Protein AF-A0A1D2UHN1-F1 (afdb_monomer_lite)

Structure (mmCIF, N/CA/C/O backbone):
data_AF-A0A1D2UHN1-F1
#
_entry.id   AF-A0A1D2UHN1-F1
#
loop_
_atom_site.group_PDB
_atom_site.id
_atom_site.type_symbol
_atom_site.label_atom_id
_atom_site.label_alt_id
_atom_site.label_comp_id
_atom_site.label_asym_id
_atom_site.label_entity_id
_atom_site.label_seq_id
_atom_site.pdbx_PDB_ins_code
_atom_site.Cartn_x
_atom_site.Cartn_y
_atom_site.Cartn_z
_atom_site.occupancy
_atom_site.B_iso_or_equiv
_atom_site.auth_seq_id
_atom_site.auth_comp_id
_atom_site.auth_asym_id
_atom_site.auth_atom_id
_atom_site.pdbx_PDB_model_num
ATOM 1 N N . MET A 1 1 ? -11.220 8.031 -11.353 1.00 51.53 1 MET A N 1
ATOM 2 C CA . MET A 1 1 ? -11.981 6.760 -11.293 1.00 51.53 1 MET A CA 1
ATOM 3 C C . MET A 1 1 ? -11.812 6.180 -9.894 1.00 51.53 1 MET A C 1
ATOM 5 O O . MET A 1 1 ? -10.699 6.276 -9.386 1.00 51.53 1 MET A O 1
ATOM 9 N N . PRO A 1 2 ? -12.864 5.661 -9.239 1.00 62.50 2 PRO A N 1
ATOM 10 C CA . PRO A 1 2 ? -12.724 5.048 -7.922 1.00 62.50 2 PRO A CA 1
ATOM 11 C C . PRO A 1 2 ? -11.966 3.723 -8.041 1.00 62.50 2 PRO A C 1
ATOM 13 O O . PRO A 1 2 ? -12.291 2.895 -8.889 1.00 62.50 2 PRO A O 1
ATOM 16 N N . VAL A 1 3 ? -10.956 3.531 -7.197 1.00 62.38 3 VAL A N 1
ATOM 17 C CA . VAL A 1 3 ? -10.276 2.242 -7.057 1.00 62.38 3 VAL A CA 1
ATOM 18 C C . VAL A 1 3 ? -11.020 1.445 -5.988 1.00 62.38 3 VAL A C 1
ATOM 20 O O . VAL A 1 3 ? -11.272 1.958 -4.897 1.00 62.38 3 VAL A O 1
ATOM 23 N N . VAL A 1 4 ? -11.430 0.225 -6.328 1.00 76.44 4 VAL A N 1
ATOM 24 C CA . VAL A 1 4 ? -12.248 -0.658 -5.483 1.00 76.44 4 VAL A CA 1
ATOM 25 C C . VAL A 1 4 ? -11.480 -1.934 -5.145 1.00 76.44 4 VAL A C 1
ATOM 27 O O . VAL A 1 4 ? -10.484 -2.246 -5.796 1.00 76.44 4 VAL A O 1
ATOM 30 N N . ALA A 1 5 ? -11.934 -2.677 -4.135 1.00 80.75 5 ALA A N 1
ATOM 31 C CA . ALA A 1 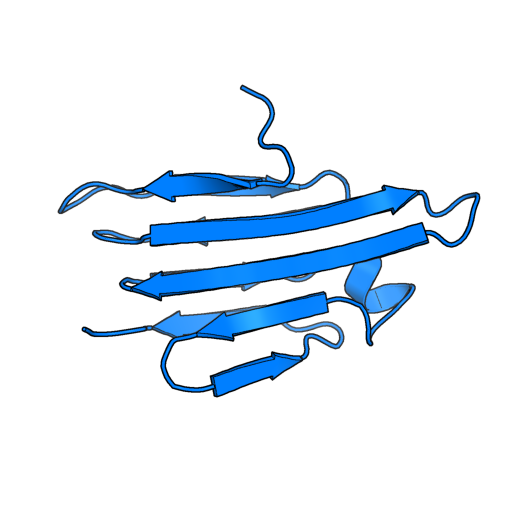5 ? -11.379 -3.995 -3.839 1.00 80.75 5 ALA A CA 1
ATOM 32 C C . ALA A 1 5 ? -11.450 -4.910 -5.078 1.00 80.75 5 ALA A C 1
ATOM 34 O O . ALA A 1 5 ? -12.410 -4.860 -5.849 1.00 80.75 5 ALA A O 1
ATOM 35 N N . GLY A 1 6 ? -10.405 -5.707 -5.287 1.00 84.69 6 GLY A N 1
ATOM 36 C CA . GLY A 1 6 ? -10.181 -6.514 -6.485 1.00 84.69 6 GLY A CA 1
ATOM 37 C C . GLY A 1 6 ? -9.544 -5.758 -7.657 1.00 84.69 6 GLY A C 1
ATOM 38 O O . GLY A 1 6 ? -9.217 -6.378 -8.667 1.00 84.69 6 GLY A O 1
ATOM 39 N N . ALA A 1 7 ? -9.337 -4.440 -7.560 1.00 88.62 7 ALA A N 1
ATOM 40 C CA . ALA A 1 7 ? -8.687 -3.685 -8.625 1.00 88.62 7 ALA A CA 1
ATOM 41 C C . ALA A 1 7 ? -7.174 -3.940 -8.657 1.00 88.62 7 ALA A C 1
ATOM 43 O O . ALA A 1 7 ? -6.475 -3.792 -7.650 1.00 88.62 7 ALA A O 1
ATOM 44 N N . THR A 1 8 ? -6.663 -4.242 -9.851 1.00 93.69 8 THR A N 1
ATOM 45 C CA . THR A 1 8 ? -5.228 -4.275 -10.136 1.00 93.69 8 THR A CA 1
ATOM 46 C C . THR A 1 8 ? -4.816 -3.015 -10.878 1.00 93.69 8 THR A C 1
ATOM 48 O O . THR A 1 8 ? -5.375 -2.653 -11.912 1.00 93.69 8 THR A O 1
ATOM 51 N N . VAL A 1 9 ? -3.787 -2.370 -10.353 1.00 93.38 9 VAL A N 1
ATOM 52 C CA . VAL A 1 9 ? -3.177 -1.166 -10.889 1.00 93.38 9 VAL A CA 1
ATOM 53 C C . VAL A 1 9 ? -1.815 -1.529 -11.467 1.00 93.38 9 VAL A C 1
ATOM 55 O O . VAL A 1 9 ? -1.021 -2.221 -10.826 1.00 93.38 9 VAL A O 1
ATOM 58 N N . ARG A 1 10 ? -1.554 -1.064 -12.691 1.00 95.44 10 ARG A N 1
ATOM 59 C CA . ARG A 1 10 ? -0.314 -1.322 -13.428 1.00 95.44 10 ARG A CA 1
ATOM 60 C C . ARG A 1 10 ? 0.282 -0.007 -13.912 1.00 95.44 10 ARG A C 1
ATOM 62 O O . ARG A 1 10 ? -0.440 0.812 -14.479 1.00 95.44 10 ARG A O 1
ATOM 69 N N . THR A 1 11 ? 1.582 0.182 -13.723 1.00 96.62 11 THR A N 1
ATOM 70 C CA . THR A 1 11 ? 2.332 1.306 -14.302 1.00 96.62 11 THR A CA 1
ATOM 71 C C . THR A 1 11 ? 3.197 0.837 -15.475 1.00 96.62 11 THR A C 1
ATOM 73 O O . THR A 1 11 ? 3.629 -0.316 -15.536 1.00 96.62 11 THR A O 1
ATOM 76 N N . GLY A 1 12 ? 3.420 1.734 -16.441 1.00 96.25 12 GLY A N 1
ATOM 77 C CA . GLY A 1 12 ? 4.275 1.490 -17.608 1.00 96.25 12 GLY A CA 1
ATOM 78 C C . GLY A 1 12 ? 5.772 1.454 -17.277 1.00 96.25 12 GLY A C 1
ATOM 79 O O . GLY A 1 12 ? 6.170 1.543 -16.115 1.00 96.25 12 GLY A O 1
ATOM 80 N N . ALA A 1 13 ? 6.613 1.343 -18.310 1.00 94.94 13 ALA A N 1
ATOM 81 C CA . ALA A 1 13 ? 8.071 1.216 -18.178 1.00 94.94 13 ALA A CA 1
ATOM 82 C C . ALA A 1 13 ? 8.750 2.395 -17.452 1.00 94.94 13 ALA A C 1
ATOM 84 O O . ALA A 1 13 ? 9.751 2.194 -16.767 1.00 94.94 13 ALA A O 1
ATOM 85 N N . ASP A 1 14 ? 8.170 3.583 -17.581 1.00 94.56 14 ASP A N 1
ATOM 86 C CA . ASP A 1 14 ? 8.544 4.878 -17.003 1.00 94.56 14 ASP A CA 1
ATOM 87 C C . ASP A 1 14 ? 7.376 5.519 -16.223 1.00 94.56 14 ASP A C 1
ATOM 89 O O . ASP A 1 14 ? 7.456 6.660 -15.771 1.00 94.56 14 ASP A O 1
ATOM 93 N N . GLY A 1 15 ? 6.276 4.779 -16.061 1.00 95.19 15 GLY A N 1
ATOM 94 C CA . GLY A 1 15 ? 5.055 5.285 -15.453 1.00 95.19 15 GLY A CA 1
ATOM 95 C C . GLY A 1 15 ? 5.178 5.456 -13.942 1.00 95.19 15 GLY A C 1
ATOM 96 O O . GLY A 1 15 ? 5.824 4.666 -13.261 1.00 95.19 15 GLY A O 1
ATOM 97 N N . ALA A 1 16 ? 4.477 6.447 -13.405 1.00 95.88 16 ALA A N 1
ATOM 98 C CA . ALA A 1 16 ? 4.281 6.617 -11.974 1.00 95.88 16 ALA A CA 1
ATOM 99 C C . ALA A 1 16 ? 2.804 6.884 -11.686 1.00 95.88 16 ALA A C 1
ATOM 101 O O . ALA A 1 16 ? 2.093 7.457 -12.514 1.00 95.88 16 ALA A O 1
ATOM 102 N N . LEU A 1 17 ? 2.340 6.474 -10.509 1.00 95.25 17 LEU A N 1
ATOM 103 C CA . LEU A 1 17 ? 0.967 6.718 -10.084 1.00 95.25 17 LEU A CA 1
ATOM 104 C C . LEU A 1 17 ? 0.905 7.014 -8.590 1.00 95.25 17 LEU A C 1
ATOM 106 O O . LEU A 1 17 ? 1.420 6.246 -7.784 1.00 95.25 17 LEU A O 1
ATOM 110 N N . GLY A 1 18 ? 0.225 8.099 -8.227 1.00 95.12 18 GLY A N 1
ATOM 111 C CA . GLY A 1 18 ? -0.174 8.382 -6.851 1.00 95.12 18 GLY A CA 1
ATOM 112 C C . GLY A 1 18 ? -1.611 7.930 -6.598 1.00 95.12 18 GLY A C 1
ATOM 113 O O . GLY A 1 18 ? -2.491 8.159 -7.428 1.00 95.12 18 GLY A O 1
ATOM 114 N N . LEU A 1 19 ? -1.852 7.309 -5.448 1.00 92.62 19 LEU A N 1
ATOM 115 C CA . LEU A 1 19 ? -3.168 6.894 -4.979 1.00 92.62 19 LEU A CA 1
ATOM 116 C C . LEU A 1 19 ? -3.369 7.361 -3.540 1.00 92.62 19 LEU A C 1
ATOM 118 O O . LEU A 1 19 ? -2.518 7.135 -2.683 1.00 92.62 19 LEU A O 1
ATOM 122 N N . THR A 1 20 ? -4.535 7.939 -3.274 1.00 93.88 20 THR A N 1
ATOM 123 C CA . THR A 1 20 ? -4.990 8.251 -1.918 1.00 93.88 20 THR A CA 1
ATOM 124 C C . THR A 1 20 ? -6.290 7.506 -1.666 1.00 93.88 20 THR A C 1
ATOM 126 O O . THR A 1 20 ? -7.252 7.652 -2.423 1.00 93.88 20 THR A O 1
ATOM 129 N N . LEU A 1 21 ? -6.310 6.682 -0.622 1.00 92.44 21 LEU A N 1
ATOM 130 C CA . LEU A 1 21 ? -7.492 5.933 -0.207 1.00 92.44 21 LEU A CA 1
ATOM 131 C C . LEU A 1 21 ? -8.366 6.766 0.738 1.00 92.44 21 LEU A C 1
ATOM 133 O O . LEU A 1 21 ? -7.940 7.783 1.284 1.00 92.44 21 LEU A O 1
ATOM 137 N N . LYS A 1 22 ? -9.606 6.317 0.962 1.00 92.69 22 LYS A N 1
ATOM 138 C CA . LYS A 1 22 ? -10.566 7.021 1.833 1.00 92.69 22 LYS A CA 1
ATOM 139 C C . LYS A 1 22 ? -10.125 7.119 3.297 1.00 92.69 22 LYS A C 1
ATOM 141 O O . LYS A 1 22 ? -10.588 8.010 3.997 1.00 92.69 22 LYS A O 1
ATOM 146 N N . ASP A 1 23 ? -9.249 6.229 3.756 1.00 93.00 23 ASP A N 1
ATOM 147 C CA . ASP A 1 23 ? -8.693 6.262 5.111 1.00 93.00 23 ASP A CA 1
ATOM 148 C C . ASP A 1 23 ? -7.477 7.203 5.235 1.00 93.00 23 ASP A C 1
ATOM 150 O O . ASP A 1 23 ? -6.829 7.226 6.278 1.00 93.00 23 ASP A O 1
ATOM 154 N N . ASN A 1 24 ? -7.162 7.977 4.188 1.00 94.75 24 ASN A N 1
ATOM 155 C CA . ASN A 1 24 ? -5.960 8.803 4.039 1.00 94.75 24 ASN A CA 1
ATOM 156 C C . ASN A 1 24 ? -4.641 8.022 3.931 1.00 94.75 24 ASN A C 1
ATOM 158 O O . ASN A 1 24 ? -3.574 8.615 4.083 1.00 94.75 24 ASN A O 1
ATOM 162 N N . THR A 1 25 ? -4.677 6.719 3.639 1.00 94.81 25 THR A N 1
ATOM 163 C CA . THR A 1 25 ? -3.476 6.008 3.189 1.00 94.81 25 THR A CA 1
ATOM 164 C C . THR A 1 25 ? -3.031 6.588 1.847 1.00 94.81 25 THR A C 1
ATOM 166 O O . THR A 1 25 ? -3.838 6.699 0.918 1.00 94.81 25 THR A O 1
ATOM 169 N N . VAL A 1 26 ? -1.750 6.944 1.738 1.00 96.00 26 VAL A N 1
ATOM 170 C CA . VAL A 1 26 ? -1.144 7.485 0.515 1.00 96.00 26 VAL A CA 1
ATOM 171 C C . VAL A 1 26 ? -0.126 6.491 -0.021 1.00 96.00 26 VAL A C 1
ATOM 173 O O . VAL A 1 26 ? 0.735 6.002 0.711 1.00 96.00 26 VAL A O 1
ATOM 176 N N . MET A 1 27 ? -0.222 6.201 -1.313 1.00 95.62 27 MET A N 1
ATOM 177 C CA . MET A 1 27 ? 0.660 5.279 -2.013 1.00 95.62 27 MET A CA 1
ATOM 178 C C . MET A 1 27 ? 1.197 5.921 -3.283 1.00 95.62 27 MET A C 1
ATOM 180 O O . MET A 1 27 ? 0.434 6.503 -4.052 1.00 95.62 27 MET A O 1
ATOM 184 N N . SER A 1 28 ? 2.486 5.735 -3.544 1.00 97.00 28 SER A N 1
ATOM 185 C CA . SER A 1 28 ? 3.090 6.071 -4.832 1.00 97.00 28 SER A CA 1
ATOM 186 C C . SER A 1 28 ? 3.706 4.826 -5.447 1.00 97.00 28 SER A C 1
ATOM 188 O O . SER A 1 28 ? 4.566 4.185 -4.844 1.00 97.00 28 SER A O 1
ATOM 190 N N . LEU A 1 29 ? 3.261 4.488 -6.649 1.00 97.12 29 LEU A N 1
ATOM 191 C CA . LEU A 1 29 ? 3.761 3.381 -7.446 1.00 97.12 29 LEU A CA 1
ATOM 192 C C . LEU A 1 29 ? 4.779 3.937 -8.437 1.00 97.12 29 LEU A C 1
ATOM 194 O O . LEU A 1 29 ? 4.481 4.893 -9.159 1.00 97.12 29 LEU A O 1
ATOM 198 N N . GLY A 1 30 ? 5.969 3.344 -8.465 1.00 97.25 30 GLY A N 1
ATOM 199 C CA . GLY A 1 30 ? 6.971 3.650 -9.481 1.00 97.25 30 GLY A CA 1
ATOM 200 C C . GLY A 1 30 ? 6.767 2.855 -10.773 1.00 97.25 30 GLY A C 1
ATOM 201 O O . GLY A 1 30 ? 5.696 2.277 -10.982 1.00 97.25 30 GLY A O 1
ATOM 202 N N . PRO A 1 31 ? 7.782 2.819 -11.648 1.00 96.62 31 PRO A N 1
ATOM 203 C CA . PRO A 1 31 ? 7.686 2.145 -12.937 1.00 96.62 31 PRO A CA 1
ATOM 204 C C . PRO A 1 31 ? 7.612 0.624 -12.831 1.00 96.62 31 PRO A C 1
ATOM 206 O O . PRO A 1 31 ? 8.194 0.023 -11.927 1.00 96.62 31 PRO A O 1
ATOM 209 N N . ARG A 1 32 ? 6.947 0.000 -13.812 1.00 96.31 32 ARG A N 1
ATOM 210 C CA . ARG A 1 32 ? 6.752 -1.459 -13.916 1.00 96.31 32 ARG A CA 1
ATOM 211 C C . ARG A 1 32 ? 6.135 -2.084 -12.660 1.00 96.31 32 ARG A C 1
ATOM 213 O O . ARG A 1 32 ? 6.384 -3.248 -12.359 1.00 96.31 32 ARG A O 1
ATOM 220 N N . THR A 1 33 ? 5.317 -1.325 -11.940 1.00 97.19 33 THR A N 1
ATOM 221 C CA . THR A 1 33 ? 4.636 -1.792 -10.736 1.00 97.19 33 THR A CA 1
ATOM 222 C C . THR A 1 33 ? 3.334 -2.484 -11.094 1.00 97.19 33 THR A C 1
ATOM 224 O O . THR A 1 33 ? 2.561 -2.008 -11.925 1.00 97.19 33 THR A O 1
ATOM 227 N N . GLU A 1 34 ? 3.075 -3.600 -10.420 1.00 96.62 34 GLU A N 1
ATOM 228 C CA . GL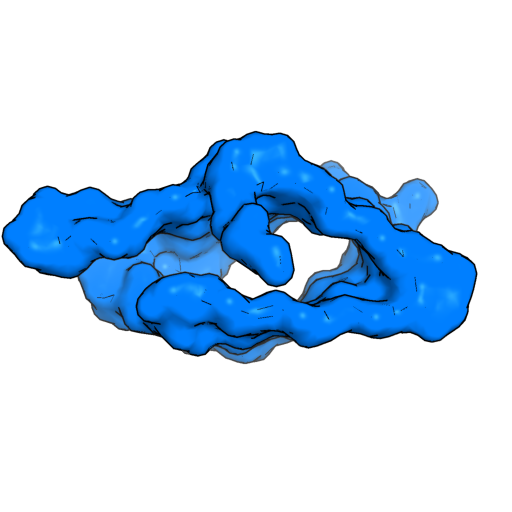U A 1 34 ? 1.780 -4.267 -10.410 1.00 96.62 34 GLU A CA 1
ATOM 229 C C . GLU A 1 34 ? 1.330 -4.453 -8.960 1.00 96.62 34 GLU A C 1
ATOM 231 O O . GLU A 1 34 ? 1.942 -5.187 -8.180 1.00 96.62 34 GLU A O 1
ATOM 236 N N . LEU A 1 35 ? 0.262 -3.741 -8.604 1.00 96.31 35 LEU A N 1
ATOM 237 C CA . LEU A 1 35 ? -0.311 -3.710 -7.264 1.00 96.31 35 LEU A CA 1
ATOM 238 C C . LEU A 1 35 ? -1.794 -4.052 -7.354 1.00 96.31 35 LEU A C 1
ATOM 240 O O . LEU A 1 35 ? -2.536 -3.421 -8.102 1.00 96.31 35 LEU A O 1
ATOM 244 N N . THR A 1 36 ? -2.238 -5.023 -6.571 1.00 96.19 36 THR A N 1
ATOM 245 C CA . THR A 1 36 ? -3.657 -5.335 -6.400 1.00 96.19 36 THR A CA 1
ATOM 246 C C . THR A 1 36 ? -4.110 -4.915 -5.013 1.00 96.19 36 THR A C 1
ATOM 248 O O . THR A 1 36 ? -3.416 -5.159 -4.025 1.00 96.19 36 THR A O 1
ATOM 251 N N . ILE A 1 37 ? -5.277 -4.282 -4.944 1.00 95.44 37 ILE A N 1
ATOM 252 C CA . ILE A 1 37 ? -5.980 -4.035 -3.686 1.00 95.44 37 ILE A CA 1
ATOM 253 C C . ILE A 1 37 ? -6.912 -5.219 -3.485 1.00 95.44 37 ILE A C 1
ATOM 255 O O . ILE A 1 37 ? -8.011 -5.238 -4.032 1.00 95.44 37 ILE A O 1
ATOM 259 N N . ASP A 1 38 ? -6.444 -6.236 -2.766 1.00 95.44 38 ASP A N 1
ATOM 260 C CA . ASP A 1 38 ? -7.224 -7.453 -2.535 1.00 95.44 38 ASP A CA 1
ATOM 261 C C . ASP A 1 38 ? -8.434 -7.139 -1.630 1.00 95.44 38 ASP A C 1
ATOM 263 O O . ASP A 1 38 ? -9.539 -7.608 -1.891 1.00 95.44 38 ASP A O 1
ATOM 267 N N . GLU A 1 39 ? -8.261 -6.271 -0.626 1.00 94.56 39 GLU A N 1
ATOM 268 C CA . GLU A 1 39 ? -9.341 -5.819 0.257 1.00 94.56 39 GLU A CA 1
ATOM 269 C C . GLU A 1 39 ? -9.159 -4.350 0.655 1.00 94.56 39 GLU A C 1
ATOM 271 O O . GLU A 1 39 ? -8.056 -3.917 0.992 1.00 94.56 39 GLU A O 1
ATOM 276 N N . PHE A 1 40 ? -10.253 -3.586 0.648 1.00 94.19 40 PHE A N 1
ATOM 277 C CA . PHE A 1 40 ? -10.300 -2.258 1.251 1.00 94.19 40 PHE A CA 1
ATOM 278 C C . PHE A 1 40 ? -11.686 -1.985 1.841 1.00 94.19 40 PHE A C 1
ATOM 280 O O . PHE A 1 40 ? -12.654 -1.761 1.111 1.00 94.19 40 PHE A O 1
ATOM 287 N N . VAL A 1 41 ? -11.764 -1.984 3.170 1.00 94.25 41 VAL A N 1
ATOM 288 C CA . VAL A 1 41 ? -12.963 -1.671 3.950 1.00 94.25 41 VAL A CA 1
ATOM 289 C C . VAL A 1 41 ? -12.614 -0.559 4.929 1.00 94.25 41 VAL A C 1
ATOM 291 O O . VAL A 1 41 ? -11.698 -0.694 5.738 1.00 94.25 41 VAL A O 1
ATOM 294 N N . PHE A 1 42 ? -13.345 0.549 4.856 1.00 93.81 42 PHE A N 1
ATOM 295 C CA . PHE A 1 42 ? -13.175 1.675 5.767 1.00 93.81 42 PHE A CA 1
ATOM 296 C C . PHE A 1 42 ? -14.536 2.157 6.268 1.00 93.81 42 PHE A C 1
ATOM 298 O O . PHE A 1 42 ? -15.164 3.023 5.658 1.00 93.81 42 PHE A O 1
ATOM 305 N N . ASP A 1 43 ? -14.987 1.563 7.370 1.00 94.50 43 ASP A N 1
ATOM 306 C CA . ASP A 1 43 ? -16.198 1.933 8.098 1.00 94.50 43 ASP A CA 1
ATOM 307 C C . ASP A 1 43 ? -15.893 1.990 9.609 1.00 94.50 43 ASP A C 1
ATOM 309 O O . ASP A 1 43 ? -16.086 1.010 10.338 1.00 94.50 43 ASP A O 1
ATOM 313 N N . PRO A 1 44 ? -15.372 3.134 10.095 1.00 91.12 44 PRO A N 1
ATOM 314 C CA . PRO A 1 44 ? -15.016 3.299 11.501 1.00 91.12 44 PRO A CA 1
ATOM 315 C C . PRO A 1 44 ? -16.236 3.322 12.433 1.00 91.12 44 PRO A C 1
ATOM 317 O O . PRO A 1 44 ? -16.077 3.066 13.622 1.00 91.12 44 PRO A O 1
ATOM 320 N N . GLY A 1 45 ? -17.444 3.599 11.923 1.00 93.50 45 GLY A N 1
ATOM 321 C CA . GLY A 1 45 ? -18.669 3.618 12.730 1.00 93.50 45 GLY A CA 1
ATOM 322 C C . GLY A 1 45 ? -19.114 2.225 13.180 1.00 93.50 45 GLY A C 1
ATOM 323 O O . GLY A 1 45 ? -19.717 2.090 14.241 1.00 93.50 45 GLY A O 1
ATOM 324 N N . HIS A 1 46 ? -18.775 1.192 12.404 1.00 93.38 46 HIS A N 1
ATOM 325 C CA . HIS A 1 46 ? -19.088 -0.209 12.705 1.00 93.38 46 HIS A CA 1
ATOM 326 C C . HIS A 1 46 ? -17.845 -1.053 13.022 1.00 93.38 46 HIS A C 1
ATOM 328 O O . HIS A 1 46 ? -17.921 -2.280 12.973 1.00 93.38 46 HIS A O 1
ATOM 334 N N . ASP A 1 47 ? -16.703 -0.412 13.295 1.00 89.88 47 ASP A N 1
ATOM 335 C CA . ASP A 1 47 ? -15.407 -1.064 13.539 1.00 89.88 47 ASP A CA 1
ATOM 336 C C . ASP A 1 47 ? -14.970 -2.024 12.406 1.00 89.88 47 ASP A C 1
ATOM 338 O O . ASP A 1 47 ? -14.222 -2.980 12.602 1.00 89.88 47 ASP A O 1
ATOM 342 N N . LYS A 1 48 ? -15.422 -1.787 11.169 1.00 93.81 48 LYS A N 1
ATOM 343 C CA . LYS A 1 48 ? -15.040 -2.597 10.004 1.00 93.81 48 LYS A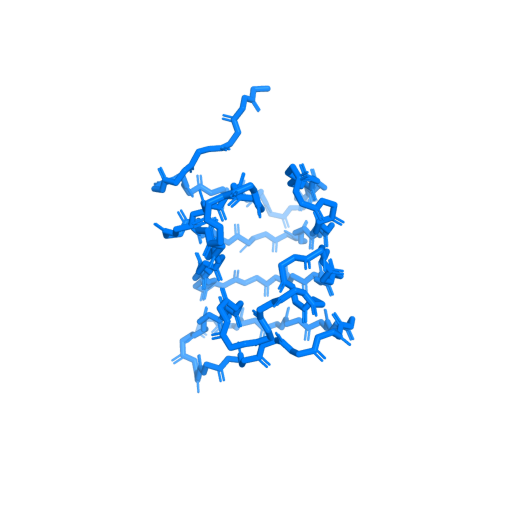 CA 1
ATOM 344 C C . LYS A 1 48 ? -13.929 -1.891 9.250 1.00 93.81 48 LYS A C 1
ATOM 346 O O . LYS A 1 48 ? -14.166 -0.954 8.489 1.00 93.81 48 LYS A O 1
ATOM 351 N N . LEU A 1 49 ? -12.703 -2.341 9.480 1.00 94.81 49 LEU A N 1
ATOM 352 C CA . LEU A 1 49 ? -11.498 -1.724 8.945 1.00 94.81 49 LEU A CA 1
ATOM 353 C C . LEU A 1 49 ? -10.582 -2.827 8.414 1.00 94.81 49 LEU A C 1
ATOM 355 O O . LEU A 1 49 ? -10.224 -3.724 9.169 1.00 94.81 49 LEU A O 1
ATOM 359 N N . SER A 1 50 ? -10.229 -2.776 7.131 1.00 95.12 50 SER A N 1
ATOM 360 C CA . SER A 1 50 ? -9.291 -3.715 6.507 1.00 95.12 50 SER A CA 1
ATOM 361 C C . SER A 1 50 ? -8.629 -3.087 5.285 1.00 95.12 50 SER A C 1
ATOM 363 O O . SER A 1 50 ? -9.285 -2.413 4.486 1.00 95.12 50 SER A O 1
ATOM 365 N N . LEU A 1 51 ? -7.327 -3.306 5.136 1.00 95.12 51 LEU A N 1
ATOM 366 C CA . LEU A 1 51 ? -6.562 -2.989 3.939 1.00 95.12 51 LEU A CA 1
ATOM 367 C C . LEU A 1 51 ? -5.577 -4.126 3.664 1.00 95.12 51 LEU A C 1
ATOM 369 O O . LEU A 1 51 ? -4.577 -4.282 4.368 1.00 95.12 51 LEU A O 1
ATOM 373 N N . VAL A 1 52 ? -5.834 -4.883 2.601 1.00 96.00 52 VAL A N 1
ATOM 374 C CA . VAL A 1 52 ? -4.932 -5.931 2.120 1.00 96.00 52 VAL A CA 1
ATOM 375 C C . VAL A 1 52 ? -4.463 -5.565 0.725 1.00 96.00 52 VAL A C 1
ATOM 377 O O . VAL A 1 52 ? -5.244 -5.502 -0.226 1.00 96.00 52 VAL A O 1
ATOM 380 N N . LEU A 1 53 ? -3.163 -5.329 0.609 1.00 96.00 53 LEU A N 1
ATOM 381 C CA . LEU A 1 53 ? -2.493 -5.050 -0.650 1.00 96.00 53 LEU A CA 1
ATOM 382 C C . LEU A 1 53 ? -1.612 -6.223 -1.039 1.00 96.00 53 LEU A C 1
ATOM 384 O O . LEU A 1 53 ? -0.981 -6.852 -0.189 1.00 96.00 53 LEU A O 1
ATOM 38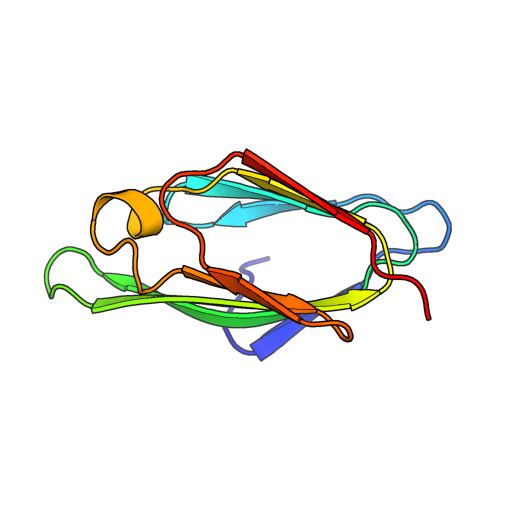8 N N . ARG A 1 54 ? -1.503 -6.468 -2.338 1.00 97.06 54 ARG A N 1
ATOM 389 C CA . ARG A 1 54 ? -0.584 -7.453 -2.894 1.00 97.06 54 ARG A CA 1
ATOM 390 C C . A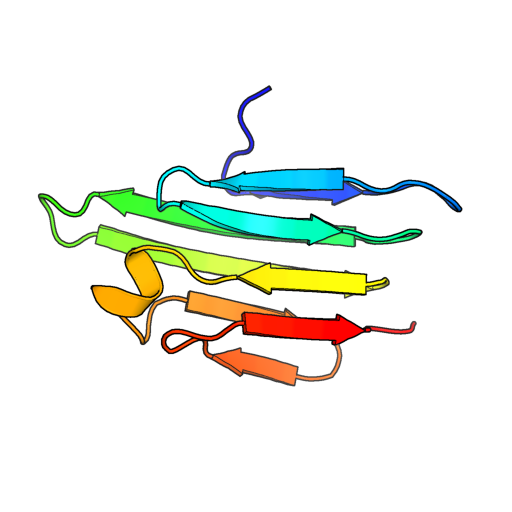RG A 1 54 ? 0.173 -6.850 -4.058 1.00 97.06 54 ARG A C 1
ATOM 392 O O . ARG A 1 54 ? -0.408 -6.510 -5.085 1.00 97.06 54 ARG A O 1
ATOM 399 N N . MET A 1 55 ? 1.477 -6.732 -3.889 1.00 96.69 55 MET A N 1
ATOM 400 C CA . MET A 1 55 ? 2.402 -6.243 -4.895 1.00 96.69 55 MET A CA 1
ATOM 401 C C . MET A 1 55 ? 3.162 -7.430 -5.469 1.00 96.69 55 MET A C 1
ATOM 403 O O . MET A 1 55 ? 3.752 -8.190 -4.710 1.00 96.69 55 MET A O 1
ATOM 407 N N . THR A 1 56 ? 3.147 -7.606 -6.787 1.00 96.50 56 THR A N 1
ATOM 408 C CA . THR A 1 56 ? 3.907 -8.691 -7.428 1.00 96.50 56 THR A CA 1
ATOM 409 C C . THR A 1 56 ? 5.284 -8.226 -7.880 1.00 96.50 56 THR A C 1
ATOM 411 O O . THR A 1 56 ? 6.233 -8.985 -7.758 1.00 96.50 56 THR A O 1
ATOM 414 N N . ARG A 1 57 ? 5.416 -6.973 -8.332 1.00 96.75 57 ARG A N 1
ATOM 415 C CA . ARG A 1 57 ? 6.689 -6.389 -8.784 1.00 96.75 57 ARG A CA 1
ATOM 416 C C . ARG A 1 57 ? 6.677 -4.863 -8.778 1.00 96.75 57 ARG A C 1
ATOM 418 O O . ARG A 1 57 ? 5.611 -4.249 -8.675 1.00 96.75 57 ARG A O 1
ATOM 425 N N . GLY A 1 58 ? 7.858 -4.270 -8.942 1.00 96.38 58 GLY A N 1
ATOM 426 C CA . GLY A 1 58 ? 8.091 -2.835 -9.114 1.00 96.38 58 GLY A CA 1
ATOM 427 C C . GLY A 1 58 ? 8.501 -2.141 -7.819 1.00 96.38 58 GLY A C 1
ATOM 428 O O . GLY A 1 58 ? 9.181 -2.726 -6.971 1.00 96.38 58 GLY A O 1
ATOM 429 N N . THR A 1 59 ? 8.076 -0.889 -7.648 1.00 96.81 59 THR A N 1
ATOM 430 C CA . THR A 1 59 ? 8.296 -0.116 -6.416 1.00 96.81 59 THR A CA 1
ATOM 431 C C . THR A 1 59 ? 7.010 0.500 -5.875 1.00 96.81 59 THR A C 1
ATOM 433 O O . THR A 1 59 ? 6.135 0.937 -6.630 1.00 96.81 59 THR A O 1
ATOM 436 N N . LEU A 1 60 ? 6.922 0.547 -4.547 1.00 97.12 60 LEU A N 1
ATOM 437 C CA . LEU A 1 60 ? 5.823 1.135 -3.792 1.00 97.12 60 LEU A CA 1
ATOM 438 C C . LEU A 1 60 ? 6.387 1.970 -2.642 1.00 97.12 60 LEU A C 1
ATOM 440 O O . LEU A 1 60 ? 7.132 1.463 -1.809 1.00 97.12 60 LEU A O 1
ATOM 444 N N . ASN A 1 61 ? 5.996 3.235 -2.576 1.00 96.81 61 ASN A N 1
ATOM 445 C CA . ASN A 1 61 ? 6.130 4.070 -1.390 1.00 96.81 61 ASN A CA 1
ATOM 446 C C . ASN A 1 61 ? 4.775 4.102 -0.676 1.00 96.81 61 ASN A C 1
ATOM 448 O O . ASN A 1 61 ? 3.784 4.489 -1.294 1.00 96.81 61 ASN A O 1
ATOM 452 N N . PHE A 1 62 ? 4.722 3.684 0.585 1.00 96.56 62 PHE A N 1
ATOM 453 C CA . PHE A 1 62 ? 3.479 3.526 1.336 1.00 96.56 62 PHE A CA 1
ATOM 454 C C . PHE A 1 62 ? 3.508 4.357 2.616 1.00 96.56 62 PHE A C 1
ATOM 456 O O . PHE A 1 62 ? 4.426 4.223 3.425 1.00 96.56 62 PHE A O 1
ATOM 463 N N . ILE A 1 63 ? 2.473 5.169 2.827 1.00 96.12 63 ILE A N 1
ATOM 464 C CA . ILE A 1 63 ? 2.258 5.958 4.041 1.00 96.12 63 ILE A CA 1
ATOM 465 C C . ILE A 1 63 ? 0.890 5.581 4.608 1.00 96.12 63 ILE A C 1
ATOM 467 O O . ILE A 1 63 ? -0.144 5.848 3.993 1.00 96.12 63 ILE A O 1
ATOM 471 N N . SER A 1 64 ? 0.887 4.953 5.783 1.00 94.44 64 SER A N 1
ATOM 472 C CA . SER A 1 64 ? -0.332 4.442 6.413 1.00 94.44 64 SER A CA 1
ATOM 473 C C . SER A 1 64 ? -1.312 5.540 6.832 1.00 94.44 64 SER A C 1
ATOM 475 O O . SER A 1 64 ? -0.914 6.521 7.465 1.00 94.44 64 SER A O 1
ATOM 477 N N . GLY A 1 65 ? -2.597 5.316 6.560 1.00 94.31 65 GLY A N 1
ATOM 478 C CA . GLY A 1 65 ? -3.711 6.152 6.994 1.00 94.31 65 GLY A CA 1
ATOM 479 C C . GLY A 1 65 ? -4.311 5.762 8.349 1.00 94.31 65 GLY A C 1
ATOM 480 O O . GLY A 1 65 ? -3.643 5.258 9.255 1.00 94.31 65 GLY A O 1
ATOM 481 N N . LEU A 1 66 ? -5.608 6.028 8.494 1.00 94.12 66 LEU A N 1
ATOM 482 C CA . LEU A 1 66 ? -6.365 5.873 9.735 1.00 94.12 66 LEU A CA 1
ATOM 483 C C . LEU A 1 66 ? -6.558 4.416 10.153 1.00 94.12 66 LEU A C 1
ATOM 485 O O . LEU A 1 66 ? -6.564 4.156 11.354 1.00 94.12 66 LEU A O 1
ATOM 489 N N . ILE A 1 67 ? -6.670 3.463 9.218 1.00 93.31 67 ILE A N 1
ATOM 490 C CA . ILE A 1 67 ? -6.851 2.048 9.590 1.00 93.31 67 ILE A CA 1
ATOM 491 C C . ILE A 1 67 ? -5.660 1.568 10.430 1.00 93.31 67 ILE A C 1
ATOM 493 O O . ILE A 1 67 ? -5.880 0.946 11.457 1.00 93.31 67 ILE A O 1
ATOM 497 N N . ALA A 1 68 ? -4.417 1.939 10.102 1.00 92.00 68 ALA A N 1
ATOM 498 C CA . ALA A 1 68 ? -3.253 1.548 10.907 1.00 92.00 68 ALA A CA 1
ATOM 499 C C . ALA A 1 68 ? -3.259 2.108 12.340 1.00 92.00 68 ALA A C 1
ATOM 501 O O . ALA A 1 68 ? -2.602 1.550 13.214 1.00 92.00 68 ALA A O 1
ATOM 502 N N . LYS A 1 69 ? -3.963 3.223 12.576 1.00 90.12 69 LYS A N 1
ATOM 503 C CA . LYS A 1 69 ? -4.121 3.822 13.910 1.00 90.12 69 LYS A CA 1
ATOM 504 C C . LYS A 1 69 ? -5.272 3.188 14.685 1.00 90.12 69 LYS A C 1
ATOM 506 O O . LYS A 1 69 ? -5.146 2.970 15.882 1.00 90.12 69 LYS A O 1
ATOM 511 N N . LEU A 1 70 ? -6.389 2.941 14.004 1.00 91.38 70 LEU A N 1
ATOM 512 C CA . LEU A 1 70 ? -7.622 2.430 14.605 1.00 91.38 70 LEU A CA 1
ATOM 513 C C . LEU A 1 70 ? -7.586 0.908 14.806 1.00 91.38 70 LEU A C 1
ATOM 515 O O . LEU A 1 70 ? -8.112 0.410 15.793 1.00 91.38 70 LEU A O 1
ATOM 519 N N . ARG A 1 71 ? -6.955 0.184 13.876 1.00 91.75 71 ARG A N 1
ATOM 520 C CA . ARG A 1 71 ? -6.858 -1.278 13.833 1.00 91.75 71 ARG A CA 1
ATOM 521 C C . ARG A 1 71 ? -5.503 -1.714 13.234 1.00 91.75 71 ARG A C 1
ATOM 523 O O . ARG A 1 71 ? -5.436 -2.096 12.061 1.00 91.75 71 ARG A O 1
ATOM 530 N N . PRO A 1 72 ? -4.399 -1.623 14.001 1.00 87.12 72 PRO A N 1
ATOM 531 C CA . PRO A 1 72 ? -3.033 -1.848 13.508 1.00 87.12 72 PRO A CA 1
ATOM 532 C C . PRO A 1 72 ? -2.778 -3.235 12.895 1.00 87.12 72 PRO A C 1
ATOM 534 O O . PRO A 1 72 ? -1.832 -3.422 12.138 1.00 87.12 72 PRO A O 1
ATOM 537 N N . GLU A 1 73 ? -3.582 -4.235 13.242 1.00 90.56 73 GLU A N 1
ATOM 538 C CA . GLU A 1 73 ? -3.500 -5.598 12.716 1.00 90.56 73 GLU A CA 1
ATOM 539 C C . GLU A 1 73 ? -4.198 -5.787 11.361 1.00 90.56 73 GLU A C 1
ATOM 541 O O . GLU A 1 73 ? -3.994 -6.812 10.713 1.00 90.56 73 GLU A O 1
ATOM 546 N N . ALA A 1 74 ? -4.990 -4.810 10.912 1.00 91.81 74 ALA A N 1
ATOM 547 C CA . ALA A 1 74 ? -5.814 -4.922 9.710 1.00 91.81 74 ALA A CA 1
ATOM 548 C C . ALA A 1 74 ? -5.225 -4.252 8.466 1.00 91.81 74 ALA A C 1
ATOM 550 O O . ALA A 1 74 ? -5.921 -4.087 7.466 1.00 91.81 74 ALA A O 1
ATOM 551 N N . GLN A 1 75 ? -3.950 -3.864 8.511 1.00 93.69 75 GLN A N 1
ATOM 552 C CA . GLN A 1 75 ? -3.216 -3.424 7.331 1.00 93.69 75 GLN A CA 1
ATOM 553 C C . GLN A 1 75 ? -2.077 -4.384 7.012 1.00 93.69 75 GLN A C 1
ATOM 555 O O . GLN A 1 75 ? -1.163 -4.588 7.817 1.00 93.69 75 GLN A O 1
ATOM 560 N N . VAL A 1 76 ? -2.112 -4.942 5.804 1.00 94.94 76 VAL A N 1
ATOM 561 C CA . VAL A 1 76 ? -1.123 -5.912 5.339 1.00 94.94 76 VAL A CA 1
ATOM 562 C C . VAL A 1 76 ? -0.727 -5.623 3.896 1.00 94.94 76 VAL A C 1
ATOM 564 O O . VAL A 1 76 ? -1.581 -5.441 3.030 1.00 94.94 76 VAL A O 1
ATOM 567 N N . VAL A 1 77 ? 0.578 -5.647 3.622 1.00 95.69 77 VAL A N 1
ATOM 568 C CA . VAL A 1 77 ? 1.134 -5.625 2.264 1.00 95.69 77 VAL A CA 1
ATOM 569 C C . VAL A 1 77 ? 1.859 -6.937 1.997 1.00 95.69 77 VAL A C 1
ATOM 571 O O . VAL A 1 77 ? 2.824 -7.281 2.675 1.00 95.69 77 VAL A O 1
ATOM 574 N N . ARG A 1 78 ? 1.388 -7.685 1.005 1.00 96.94 78 ARG A N 1
ATOM 575 C CA . ARG A 1 78 ? 1.980 -8.944 0.550 1.00 96.94 78 ARG A CA 1
ATOM 576 C C . ARG A 1 78 ? 2.900 -8.686 -0.635 1.00 96.94 78 ARG A C 1
ATOM 578 O O . ARG A 1 78 ? 2.520 -7.978 -1.567 1.00 96.94 78 ARG A O 1
ATOM 585 N N . THR A 1 79 ? 4.077 -9.290 -0.609 1.00 96.25 79 THR A N 1
ATOM 586 C CA . THR A 1 79 ? 5.058 -9.304 -1.700 1.00 96.25 79 THR A CA 1
ATOM 587 C C . THR A 1 79 ? 5.408 -10.756 -2.040 1.00 96.25 79 THR A C 1
ATOM 589 O O . THR A 1 79 ? 5.068 -11.655 -1.264 1.00 96.25 79 THR A O 1
ATOM 592 N N . PRO A 1 80 ? 6.098 -11.040 -3.160 1.00 94.81 80 PRO A N 1
ATOM 593 C CA . PRO A 1 80 ? 6.503 -12.412 -3.479 1.00 94.81 80 PRO A CA 1
ATOM 594 C C . PRO A 1 80 ? 7.413 -13.028 -2.409 1.00 94.81 80 PRO A C 1
ATOM 596 O O . PRO A 1 80 ? 7.401 -14.235 -2.193 1.00 94.81 80 PRO A O 1
ATOM 599 N N . THR A 1 81 ? 8.191 -12.191 -1.723 1.00 93.38 81 THR A N 1
ATOM 600 C CA . THR A 1 81 ? 9.198 -12.604 -0.742 1.00 93.38 81 THR A CA 1
ATOM 601 C C . THR A 1 81 ? 8.697 -12.593 0.700 1.00 93.38 81 THR A C 1
ATOM 603 O O . THR A 1 81 ? 9.414 -13.051 1.588 1.00 93.38 81 THR A O 1
ATOM 606 N N . GLY A 1 82 ? 7.494 -12.079 0.976 1.00 94.19 82 GLY A N 1
ATOM 607 C CA . GLY A 1 82 ? 7.000 -12.018 2.345 1.00 94.19 82 GLY A CA 1
ATOM 608 C C . GLY A 1 82 ? 5.744 -11.181 2.555 1.00 94.19 82 GLY A C 1
ATOM 609 O O . GLY A 1 82 ? 5.023 -10.806 1.634 1.00 94.19 82 GLY A O 1
ATOM 610 N N . THR A 1 83 ? 5.450 -10.922 3.826 1.00 95.12 83 THR A N 1
ATOM 611 C CA . THR A 1 83 ? 4.290 -10.138 4.253 1.00 95.12 83 THR A CA 1
ATOM 612 C C . THR A 1 83 ? 4.726 -9.062 5.236 1.00 95.12 83 THR A C 1
ATOM 614 O O . THR A 1 83 ? 5.420 -9.342 6.210 1.00 95.12 83 THR A O 1
ATOM 617 N N . ILE A 1 84 ? 4.292 -7.832 4.984 1.00 93.75 84 ILE A N 1
ATOM 618 C CA . ILE A 1 84 ? 4.551 -6.653 5.804 1.00 93.75 84 ILE A CA 1
ATOM 619 C C . ILE A 1 84 ? 3.255 -6.319 6.545 1.00 93.75 84 ILE A C 1
ATOM 621 O O . ILE A 1 84 ? 2.265 -5.933 5.925 1.00 93.75 84 ILE A O 1
ATOM 625 N N . GLY A 1 85 ? 3.251 -6.474 7.868 1.00 92.69 85 GLY A N 1
ATOM 626 C CA . GLY A 1 85 ? 2.178 -5.957 8.721 1.00 92.69 85 GLY A CA 1
ATOM 627 C C . GLY A 1 85 ? 2.422 -4.482 9.033 1.00 92.69 85 GLY A C 1
ATOM 628 O O . GLY A 1 85 ? 3.518 -4.126 9.468 1.00 92.69 85 GLY A O 1
ATOM 629 N N . VAL A 1 86 ? 1.427 -3.622 8.816 1.00 89.81 86 VAL A N 1
ATOM 630 C CA . VAL A 1 86 ? 1.596 -2.166 8.926 1.00 89.81 86 VAL A CA 1
ATOM 631 C C . VAL A 1 86 ? 0.942 -1.636 10.199 1.00 89.81 86 VAL A C 1
ATOM 633 O O . VAL A 1 86 ? -0.276 -1.590 10.312 1.00 89.81 86 VAL A O 1
ATOM 636 N N . ARG A 1 87 ? 1.763 -1.161 11.143 1.00 88.25 87 ARG A N 1
ATOM 637 C CA . ARG A 1 87 ? 1.325 -0.618 12.443 1.00 88.25 87 ARG A CA 1
ATOM 638 C C . ARG A 1 87 ? 1.681 0.865 12.593 1.00 88.25 87 ARG A C 1
ATOM 640 O O . ARG A 1 87 ? 2.320 1.262 13.561 1.00 88.25 87 ARG A O 1
ATOM 647 N N . GLY A 1 88 ? 1.309 1.676 11.604 1.00 73.81 88 GLY A N 1
ATOM 648 C CA . GLY A 1 88 ? 1.571 3.120 11.590 1.00 73.81 88 GLY A CA 1
ATOM 649 C C . GLY A 1 88 ? 2.963 3.453 11.059 1.00 73.81 88 GLY A C 1
ATOM 650 O O . GLY A 1 88 ? 3.815 3.948 11.792 1.00 73.81 88 GLY A O 1
ATOM 651 N N . THR A 1 89 ? 3.219 3.145 9.787 1.00 85.81 89 THR A N 1
ATOM 652 C CA . THR A 1 89 ? 4.567 3.205 9.210 1.00 85.81 89 THR A CA 1
ATOM 653 C C . THR A 1 89 ? 4.562 3.873 7.841 1.00 85.81 89 THR A C 1
ATOM 655 O O . THR A 1 89 ? 3.624 3.734 7.054 1.00 85.81 89 THR A O 1
ATOM 658 N N . HIS A 1 90 ? 5.655 4.578 7.561 1.00 93.12 90 HIS A N 1
ATOM 659 C CA . HIS A 1 90 ? 6.060 4.976 6.221 1.00 93.12 90 HIS A CA 1
ATOM 660 C C . HIS A 1 90 ? 7.198 4.054 5.784 1.00 93.12 90 HIS A C 1
ATOM 662 O O . HIS A 1 90 ? 8.213 3.967 6.473 1.00 93.12 90 HIS A O 1
ATOM 668 N N . PHE A 1 91 ? 7.022 3.334 4.679 1.00 94.25 91 PHE A N 1
ATOM 669 C CA . PHE A 1 91 ? 8.043 2.428 4.161 1.00 94.25 91 PHE A CA 1
ATOM 670 C C . PHE A 1 91 ? 8.074 2.400 2.634 1.00 94.25 91 PHE A C 1
ATOM 672 O O . PHE A 1 91 ? 7.109 2.760 1.957 1.00 94.25 91 PHE A O 1
ATOM 679 N N . LEU A 1 92 ? 9.206 1.936 2.106 1.00 95.06 92 LEU A N 1
ATOM 680 C CA . LEU A 1 92 ? 9.388 1.643 0.693 1.00 95.06 92 LEU A CA 1
ATOM 681 C C . LEU A 1 92 ? 9.494 0.132 0.489 1.00 95.06 92 LEU A C 1
ATOM 683 O O . LEU A 1 92 ? 10.173 -0.558 1.247 1.00 95.06 92 LEU A O 1
ATOM 687 N N . VAL A 1 93 ? 8.872 -0.360 -0.574 1.00 95.00 93 VAL A N 1
ATOM 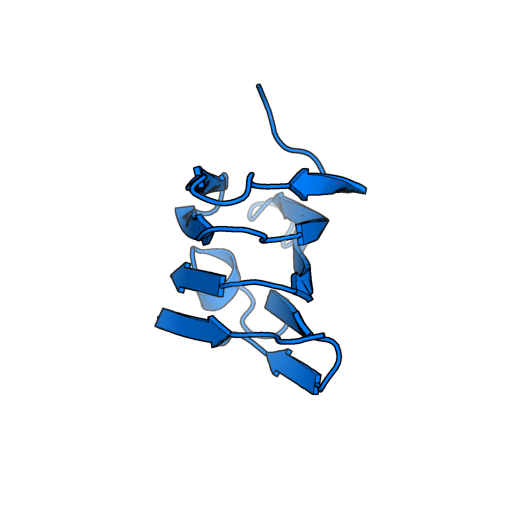688 C CA . VAL A 1 93 ? 8.999 -1.738 -1.045 1.00 95.00 93 VAL A CA 1
ATOM 689 C C . VAL A 1 93 ? 9.553 -1.717 -2.455 1.00 95.00 93 VAL A C 1
ATOM 691 O O . VAL A 1 93 ? 9.084 -0.963 -3.311 1.00 95.00 93 VAL A O 1
ATOM 694 N N . LYS A 1 94 ? 10.524 -2.590 -2.702 1.00 95.38 94 LYS A N 1
ATOM 695 C CA . LYS A 1 94 ? 10.946 -2.982 -4.040 1.00 95.38 94 LYS A CA 1
ATOM 696 C C . LYS A 1 94 ? 10.775 -4.490 -4.151 1.00 95.38 94 LYS A C 1
ATOM 698 O O . LYS A 1 94 ? 11.286 -5.220 -3.306 1.00 95.38 94 LYS A O 1
ATOM 703 N N . ALA A 1 95 ? 10.039 -4.928 -5.161 1.00 93.94 95 ALA A N 1
ATOM 704 C CA . ALA A 1 95 ? 9.914 -6.334 -5.513 1.00 93.94 95 ALA A CA 1
ATOM 705 C C . ALA A 1 95 ? 10.440 -6.503 -6.938 1.00 93.94 95 ALA A C 1
ATOM 707 O O . ALA A 1 95 ? 10.012 -5.795 -7.852 1.00 93.94 95 ALA A O 1
ATOM 708 N N . GLU A 1 96 ? 11.406 -7.395 -7.089 1.00 86.00 96 GLU A N 1
ATOM 709 C CA . GLU A 1 96 ? 11.976 -7.783 -8.375 1.00 86.00 96 GLU A CA 1
ATOM 710 C C . GLU A 1 96 ? 11.427 -9.165 -8.738 1.00 86.00 96 GLU A C 1
ATOM 712 O O . GLU A 1 96 ? 11.080 -9.934 -7.836 1.00 86.00 96 GLU A O 1
ATOM 717 N N . ASP A 1 97 ? 11.280 -9.409 -10.042 1.00 66.25 97 ASP A N 1
ATOM 718 C CA . ASP A 1 97 ? 10.863 -10.707 -10.584 1.00 66.25 97 ASP A CA 1
ATOM 719 C C . ASP A 1 97 ? 11.938 -11.781 -10.318 1.00 66.25 97 ASP A C 1
ATOM 721 O O . ASP A 1 97 ? 13.144 -11.451 -10.436 1.00 66.25 97 ASP A O 1
#

pLDDT: mean 92.23, std 7.73, range [51.53, 97.25]

Foldseek 3Di:
DDDAAFDKDFAAQQGKDWDADPQRKIKIFGHGWIKHFNDADDDVVVPDGATEMETEFGKMWIFDGDSLVSPQQRHWYHYPVGIDRGNGDTDMDGHDD

Radius of gyration: 12.67 Å; chains: 1; bounding box: 31×21×33 Å

Secondary structure (DSSP, 8-state):
----TT-EEE--SS--EEEE-TT--EEEE-TT-EEEEEEEEEEGGGTEEEEEEEEEEEEEEEE--SHHHH-TTSEEEEETTEEEE-SS-EEEEEE--

Sequence (97 aa):
MPVVAGATVRTGADGALGLTLKDNTVMSLGPRTELTIDEFVFDPGHDKLSLVLRMTRGTLNFISGLIAKLRPEAQVVRTPTGTIGVRGTHFLVKAED